Protein AF-A0A4Y2JJU9-F1 (afdb_monomer_lite)

pLDDT: mean 87.62, std 14.59, range [43.81, 98.69]

Organism: Araneus ventricosus (NCBI:txid182803)

Structure (mmCIF, N/CA/C/O backbone):
data_AF-A0A4Y2JJU9-F1
#
_entry.id   AF-A0A4Y2JJU9-F1
#
loop_
_atom_site.group_PDB
_atom_site.id
_atom_site.type_symbol
_atom_site.label_atom_id
_atom_site.label_alt_id
_atom_site.label_comp_id
_atom_site.label_asym_id
_atom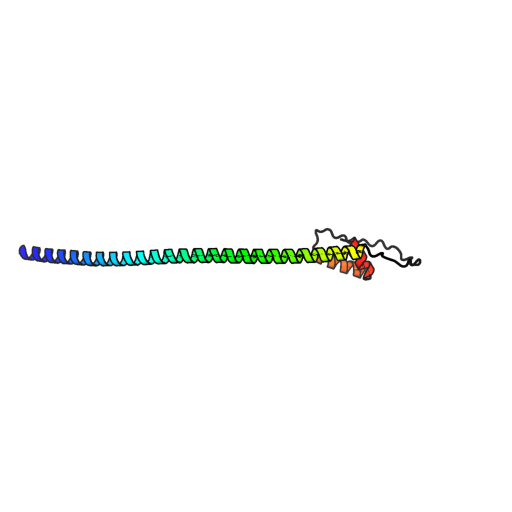_site.label_entity_id
_atom_site.label_seq_id
_atom_site.pdbx_PDB_ins_code
_atom_site.Cartn_x
_atom_site.Cartn_y
_atom_site.Cartn_z
_atom_site.occupancy
_atom_site.B_iso_or_equiv
_atom_site.auth_seq_id
_atom_site.auth_comp_id
_atom_site.auth_asym_id
_atom_site.auth_atom_id
_atom_site.pdbx_PDB_model_num
ATOM 1 N N . MET A 1 1 ? -52.462 2.819 62.671 1.00 72.00 1 MET A N 1
ATOM 2 C CA . MET A 1 1 ? -51.955 3.561 61.492 1.00 72.00 1 MET A CA 1
ATOM 3 C C . MET A 1 1 ? -50.456 3.392 61.241 1.00 72.00 1 MET A C 1
ATOM 5 O O . MET A 1 1 ? -50.127 3.014 60.130 1.00 72.00 1 MET A O 1
ATOM 9 N N . ARG A 1 2 ? -49.549 3.593 62.214 1.00 84.44 2 ARG A N 1
ATOM 10 C CA . ARG A 1 2 ? -48.083 3.554 61.966 1.00 84.44 2 ARG A CA 1
ATOM 11 C C . ARG A 1 2 ? -47.549 2.269 61.301 1.00 84.44 2 ARG A C 1
ATOM 13 O O . ARG A 1 2 ? -46.706 2.364 60.424 1.00 84.44 2 ARG A O 1
ATOM 20 N N . LYS A 1 3 ? -48.063 1.087 61.668 1.00 85.88 3 LYS A N 1
ATOM 21 C CA . LYS A 1 3 ? -47.572 -0.207 61.149 1.00 85.88 3 LYS A CA 1
ATOM 22 C C . LYS A 1 3 ? -47.712 -0.357 59.622 1.00 85.88 3 LYS A C 1
ATOM 24 O O . LYS A 1 3 ? -46.770 -0.789 58.975 1.00 85.88 3 LYS A O 1
ATOM 29 N N . GLY A 1 4 ? -48.840 0.072 59.046 1.00 91.00 4 GLY A N 1
ATOM 30 C CA . GLY A 1 4 ? -49.067 -0.016 57.595 1.00 91.00 4 GLY A CA 1
ATOM 31 C C . GLY A 1 4 ? -48.212 0.959 56.775 1.00 91.00 4 GLY A C 1
ATOM 32 O O . GLY A 1 4 ? -47.855 0.657 55.642 1.00 91.00 4 GLY A O 1
ATOM 33 N N . GLN A 1 5 ? -47.833 2.108 57.350 1.00 90.38 5 GLN A N 1
ATOM 34 C CA . GLN A 1 5 ? -46.896 3.032 56.698 1.00 90.38 5 GLN A CA 1
ATOM 35 C C . GLN A 1 5 ? -45.473 2.460 56.656 1.00 90.38 5 GLN A C 1
ATOM 37 O O . GLN A 1 5 ? -44.797 2.604 55.641 1.00 90.38 5 GLN A O 1
ATOM 42 N N . GLU A 1 6 ? -45.041 1.786 57.726 1.00 92.56 6 GLU A N 1
ATOM 43 C CA . GLU A 1 6 ? -43.721 1.145 57.783 1.00 92.56 6 GLU A CA 1
ATOM 44 C C . GLU A 1 6 ? -43.616 -0.025 56.793 1.00 92.56 6 GLU A C 1
ATOM 46 O O . GLU A 1 6 ? -42.633 -0.142 56.067 1.00 92.56 6 GLU A O 1
ATOM 51 N N . GLU A 1 7 ? -44.659 -0.856 56.694 1.00 93.19 7 GLU A N 1
ATOM 52 C CA . GLU A 1 7 ? -44.719 -1.959 55.723 1.00 93.19 7 GLU A CA 1
ATOM 53 C C . GLU A 1 7 ? -44.647 -1.454 54.273 1.00 93.19 7 GLU A C 1
ATOM 55 O O . GLU A 1 7 ? -43.868 -1.977 53.476 1.00 93.19 7 GLU A O 1
ATOM 60 N N . MET A 1 8 ? -45.390 -0.393 53.940 1.00 93.94 8 MET A N 1
ATOM 61 C CA . MET A 1 8 ? -45.357 0.211 52.604 1.00 93.94 8 MET A CA 1
ATOM 62 C C . MET A 1 8 ? -43.985 0.818 52.278 1.00 93.94 8 MET A C 1
ATOM 64 O O . MET A 1 8 ? -43.482 0.651 51.168 1.00 93.94 8 MET A O 1
ATOM 68 N N . LYS A 1 9 ? -43.345 1.482 53.247 1.00 94.75 9 LYS A N 1
ATOM 69 C CA . LYS A 1 9 ? -41.990 2.024 53.086 1.00 94.75 9 LYS A CA 1
ATOM 70 C C . LYS A 1 9 ? -40.970 0.914 52.810 1.00 94.75 9 LYS A C 1
ATOM 72 O O . LYS A 1 9 ? -40.180 1.053 51.881 1.00 94.75 9 LYS A O 1
ATOM 77 N N . ASN A 1 10 ? -41.019 -0.189 53.556 1.00 95.44 10 ASN A N 1
ATOM 78 C CA . ASN A 1 10 ? -40.109 -1.324 53.366 1.00 95.44 10 ASN A CA 1
ATOM 79 C C . ASN A 1 10 ? -40.315 -2.014 52.005 1.00 95.44 10 ASN A C 1
ATOM 81 O O . ASN A 1 10 ? -39.345 -2.412 51.358 1.00 95.44 10 ASN A O 1
ATOM 85 N N . GLN A 1 11 ? -41.560 -2.117 51.526 1.00 96.31 11 GLN A N 1
ATOM 86 C CA . GLN A 1 11 ? -41.839 -2.617 50.173 1.00 96.31 11 GLN A CA 1
ATOM 87 C C . GLN A 1 11 ? -41.273 -1.698 49.085 1.00 96.31 11 GLN A C 1
ATOM 89 O O . GLN A 1 11 ? -40.636 -2.177 48.152 1.00 96.31 11 GLN A O 1
ATOM 94 N N . ILE A 1 12 ? -41.457 -0.379 49.210 1.00 96.31 12 ILE A N 1
ATOM 95 C CA . ILE A 1 12 ? -40.894 0.586 48.254 1.00 96.31 12 ILE A CA 1
ATOM 96 C C . ILE A 1 12 ? -39.366 0.515 48.269 1.00 96.31 12 ILE A C 1
ATOM 98 O O . ILE A 1 12 ? -38.747 0.453 47.210 1.00 96.31 12 ILE A O 1
ATOM 102 N N . GLN A 1 13 ? -38.761 0.485 49.457 1.00 96.62 13 GLN A N 1
ATOM 103 C CA . GLN A 1 13 ? -37.313 0.410 49.606 1.00 96.62 13 GLN A CA 1
ATOM 104 C C . GLN A 1 13 ? -36.748 -0.866 48.966 1.00 96.62 13 GLN A C 1
ATOM 106 O O . GLN A 1 13 ? -35.858 -0.767 48.127 1.00 96.62 13 GLN A O 1
ATOM 111 N N . SER A 1 14 ? -37.311 -2.037 49.275 1.00 96.75 14 SER A N 1
ATOM 112 C CA . SER A 1 14 ? -36.866 -3.309 48.681 1.00 96.75 14 SER A CA 1
ATOM 113 C C . SER A 1 14 ? -37.066 -3.364 47.163 1.00 96.75 14 SER A C 1
ATOM 115 O O . SER A 1 14 ? -36.207 -3.878 46.449 1.00 96.75 14 SER A O 1
ATOM 117 N N . HIS A 1 15 ? -38.154 -2.790 46.637 1.00 97.88 15 HIS A N 1
ATOM 118 C CA . HIS A 1 15 ? -38.372 -2.707 45.192 1.00 97.88 15 HIS A CA 1
ATOM 119 C C . HIS A 1 15 ? -37.327 -1.822 44.501 1.00 97.88 15 HIS A C 1
ATOM 121 O O . HIS A 1 15 ? -36.781 -2.205 43.466 1.00 97.88 15 HIS A O 1
ATOM 127 N N . VAL A 1 16 ? -37.024 -0.655 45.080 1.00 97.56 16 VAL A N 1
ATOM 128 C CA . VAL A 1 16 ? -35.989 0.251 44.565 1.00 97.56 16 VAL A CA 1
ATOM 129 C C . VAL A 1 16 ? -34.615 -0.412 44.630 1.00 97.56 16 VAL A C 1
ATOM 131 O O . VAL A 1 16 ? -33.902 -0.399 43.633 1.00 97.56 16 VAL A O 1
ATOM 134 N N . GLU A 1 17 ? -34.260 -1.040 45.753 1.00 97.69 17 GLU A N 1
ATOM 135 C CA . GLU A 1 17 ? -32.997 -1.771 45.910 1.00 97.69 17 GLU A CA 1
ATOM 136 C C . GLU A 1 17 ? -32.858 -2.894 44.868 1.00 97.69 17 GLU A C 1
ATOM 138 O O . GLU A 1 17 ? -31.821 -2.990 44.211 1.00 97.69 17 GLU A O 1
ATOM 143 N N . SER A 1 18 ? -33.920 -3.676 44.634 1.00 97.75 18 SER A N 1
ATOM 144 C CA . SER A 1 18 ? -33.947 -4.716 43.594 1.00 97.75 18 SER A CA 1
ATOM 145 C C . SER A 1 18 ? -33.733 -4.134 42.198 1.00 97.75 18 SER A C 1
ATOM 147 O O . SER A 1 18 ? -32.921 -4.649 41.433 1.00 97.75 18 SER A O 1
ATOM 149 N N . LYS A 1 19 ? -34.428 -3.042 41.853 1.00 98.00 19 LYS A N 1
ATOM 150 C CA . LYS A 1 19 ? -34.310 -2.415 40.528 1.00 98.00 19 LYS A CA 1
ATOM 151 C C . LYS A 1 19 ? -32.946 -1.776 40.304 1.00 98.00 19 LYS A C 1
ATOM 153 O O . LYS A 1 19 ? -32.401 -1.877 39.210 1.00 98.00 19 LYS A O 1
ATOM 158 N N . VAL A 1 20 ? -32.370 -1.161 41.333 1.00 98.00 20 VAL A N 1
ATOM 159 C CA . VAL A 1 20 ? -30.995 -0.646 41.287 1.00 98.00 20 VAL A CA 1
ATOM 160 C C . VAL A 1 20 ? -29.996 -1.790 41.097 1.00 98.00 20 VAL A C 1
ATOM 162 O O . VAL A 1 20 ? -29.059 -1.636 40.316 1.00 98.00 20 VAL A O 1
ATOM 165 N N . GLY A 1 21 ? -30.215 -2.937 41.749 1.00 98.06 21 GLY A N 1
ATOM 166 C CA . GLY A 1 21 ? -29.431 -4.157 41.535 1.00 98.06 21 GLY A CA 1
ATOM 167 C C . GLY A 1 21 ? -29.476 -4.635 40.082 1.00 98.06 21 GLY A C 1
ATOM 168 O O . GLY A 1 21 ? -28.433 -4.740 39.444 1.00 98.06 21 GLY A O 1
ATOM 169 N N . GLU A 1 22 ? -30.677 -4.811 39.522 1.00 98.06 22 GLU A N 1
ATOM 170 C CA . GLU A 1 22 ? -30.866 -5.210 38.116 1.00 98.06 22 GLU A CA 1
ATOM 171 C C . GLU A 1 22 ? -30.175 -4.245 37.133 1.00 98.06 22 GLU A C 1
ATOM 173 O O . GLU A 1 22 ? -29.511 -4.677 36.189 1.00 98.06 22 GLU A O 1
ATOM 178 N N . ILE A 1 23 ? -30.302 -2.929 37.355 1.00 97.94 23 ILE A N 1
ATOM 179 C CA . ILE A 1 23 ? -29.651 -1.909 36.517 1.00 97.94 23 ILE A CA 1
ATOM 180 C C . ILE A 1 23 ? -28.130 -2.031 36.607 1.00 97.94 23 ILE A C 1
ATOM 182 O O . ILE A 1 23 ? -27.448 -1.949 35.586 1.00 97.94 23 ILE A O 1
ATOM 186 N N . LYS A 1 24 ? -27.590 -2.234 37.812 1.00 98.19 24 LYS A N 1
ATOM 187 C CA . LYS A 1 24 ? -26.151 -2.395 38.028 1.00 98.19 24 LYS A CA 1
ATOM 188 C C . LYS A 1 24 ? -25.612 -3.611 37.277 1.00 98.19 24 LYS A C 1
ATOM 190 O O . LYS A 1 24 ? -24.592 -3.494 36.602 1.00 98.19 24 LYS A O 1
ATOM 195 N N . ASP A 1 25 ? -26.314 -4.735 37.344 1.00 98.19 25 ASP A N 1
ATOM 196 C CA . ASP A 1 25 ? -25.920 -5.961 36.648 1.00 98.19 25 ASP A CA 1
ATOM 197 C C . ASP A 1 25 ? -25.972 -5.781 35.126 1.00 98.19 25 ASP A C 1
ATOM 199 O O . ASP A 1 25 ? -25.050 -6.186 34.416 1.00 98.19 25 ASP A O 1
ATOM 203 N N . HIS A 1 26 ? -27.003 -5.099 34.613 1.00 98.25 26 HIS A N 1
ATOM 204 C CA . HIS A 1 26 ? -27.100 -4.793 33.188 1.00 98.25 26 HIS A CA 1
ATOM 205 C C . HIS A 1 26 ? -25.964 -3.877 32.711 1.00 98.25 26 HIS A C 1
ATOM 207 O O . HIS A 1 26 ? -25.366 -4.131 31.666 1.00 98.25 26 HIS A O 1
ATOM 213 N N . VAL A 1 27 ? -25.631 -2.839 33.486 1.00 98.50 27 VAL A N 1
ATOM 214 C CA . VAL A 1 27 ? -24.516 -1.930 33.181 1.00 98.50 27 VAL A CA 1
ATOM 215 C C . VAL A 1 27 ? -23.182 -2.673 33.182 1.00 98.50 27 VAL A C 1
ATOM 217 O O . VAL A 1 27 ? -22.399 -2.480 32.255 1.00 98.50 27 VAL A O 1
ATOM 220 N N . ASN A 1 28 ? -22.937 -3.548 34.160 1.00 98.50 28 ASN A N 1
ATOM 221 C CA . ASN A 1 28 ? -21.714 -4.352 34.213 1.00 98.50 28 ASN A CA 1
ATOM 222 C C . ASN A 1 28 ? -21.605 -5.288 33.002 1.00 98.50 28 ASN A C 1
ATOM 224 O O . ASN A 1 28 ? -20.574 -5.309 32.340 1.00 98.50 28 ASN A O 1
ATOM 228 N N . CYS A 1 29 ? -22.691 -5.979 32.640 1.00 98.50 29 CYS A N 1
ATOM 229 C CA . CYS A 1 29 ? -22.722 -6.833 31.451 1.00 98.50 29 CYS A CA 1
ATOM 230 C C . CYS A 1 29 ? -22.442 -6.044 30.159 1.00 98.50 29 CYS A C 1
ATOM 232 O O . CYS A 1 29 ? -21.707 -6.503 29.284 1.00 98.50 29 CYS A O 1
ATOM 234 N N . CYS A 1 30 ? -23.014 -4.844 30.020 1.00 98.25 30 CYS A N 1
ATOM 235 C CA . CYS A 1 30 ? -22.727 -3.969 28.883 1.00 98.25 30 CYS A CA 1
ATOM 236 C C . CYS A 1 30 ? -21.267 -3.497 28.876 1.00 98.25 30 CYS A C 1
ATOM 238 O O . CYS A 1 30 ? -20.663 -3.419 27.809 1.00 98.25 30 CYS A O 1
ATOM 240 N N . MET A 1 31 ? -20.695 -3.204 30.046 1.00 98.31 31 MET A N 1
ATOM 241 C CA . MET A 1 31 ? -19.298 -2.796 30.181 1.00 98.31 31 MET A CA 1
ATOM 242 C C . MET A 1 31 ? -18.338 -3.906 29.741 1.00 98.31 31 MET A C 1
ATOM 244 O O . MET A 1 31 ? -17.435 -3.629 28.959 1.00 98.31 31 MET A O 1
ATOM 248 N N . GLU A 1 32 ? -18.581 -5.151 30.159 1.00 98.38 32 GLU A N 1
ATOM 249 C CA . GLU A 1 32 ? -17.784 -6.320 29.756 1.00 98.38 32 GLU A CA 1
ATOM 250 C C . GLU A 1 32 ? -17.794 -6.515 28.233 1.00 98.38 32 GLU A C 1
ATOM 252 O O . GLU A 1 32 ? -16.739 -6.645 27.618 1.00 98.38 32 GLU A O 1
ATOM 257 N N . LYS A 1 33 ? -18.969 -6.434 27.592 1.00 98.44 33 LYS A N 1
ATOM 258 C CA . LYS A 1 33 ? -19.082 -6.542 26.124 1.00 98.44 33 LYS A CA 1
ATOM 259 C C . LYS A 1 33 ? -18.322 -5.440 25.390 1.00 98.44 33 LYS A C 1
ATOM 261 O O . LYS A 1 33 ? -17.647 -5.708 24.403 1.00 98.44 33 LYS A O 1
ATOM 266 N N . ILE A 1 34 ? -18.421 -4.199 25.872 1.00 98.38 34 ILE A N 1
ATOM 267 C CA . ILE A 1 34 ? -17.681 -3.074 25.287 1.00 98.38 34 ILE A CA 1
ATOM 268 C C . ILE A 1 34 ? -16.172 -3.297 25.435 1.00 98.38 34 ILE A C 1
ATOM 270 O O . ILE A 1 34 ? -15.415 -3.007 24.510 1.00 98.38 34 ILE A O 1
ATOM 274 N N . GLU A 1 35 ? -15.719 -3.814 26.577 1.00 98.50 35 GLU A N 1
ATOM 275 C CA . GLU A 1 35 ? -14.308 -4.127 26.792 1.00 98.50 35 GLU A CA 1
ATOM 276 C C . GLU A 1 35 ? -13.817 -5.229 25.840 1.00 98.50 35 GLU A C 1
ATOM 278 O O . GLU A 1 35 ? -12.762 -5.072 25.220 1.00 98.50 35 GLU A O 1
ATOM 283 N N . GLU A 1 36 ? -14.600 -6.292 25.647 1.00 98.38 36 GLU A N 1
ATOM 284 C CA . GLU A 1 36 ? -14.318 -7.346 24.665 1.00 98.38 36 GLU A CA 1
ATOM 285 C C . GLU A 1 36 ? -14.205 -6.788 23.237 1.00 98.38 36 GLU A C 1
ATOM 287 O O . GLU A 1 36 ? -13.217 -7.058 22.541 1.00 98.38 36 GLU A O 1
ATOM 292 N N . ASP A 1 37 ? -15.163 -5.957 22.818 1.00 98.50 37 ASP A N 1
ATOM 293 C CA . ASP A 1 37 ? -15.167 -5.317 21.499 1.00 98.50 37 ASP A CA 1
ATOM 294 C C . ASP A 1 37 ? -13.933 -4.425 21.302 1.00 98.50 37 ASP A C 1
ATOM 296 O O . ASP A 1 37 ? -13.272 -4.486 20.260 1.00 98.50 37 ASP A O 1
ATOM 300 N N . ILE A 1 38 ? -13.556 -3.638 22.315 1.00 98.56 38 ILE A N 1
ATOM 301 C CA . ILE A 1 38 ? -12.356 -2.790 22.277 1.00 98.56 38 ILE A CA 1
ATOM 302 C C . ILE A 1 38 ? -11.091 -3.638 22.101 1.00 98.56 38 ILE A C 1
ATOM 304 O O . ILE A 1 38 ? -10.221 -3.285 21.297 1.00 98.56 38 ILE A O 1
ATOM 308 N N . GLN A 1 39 ? -10.967 -4.759 22.817 1.00 98.50 39 GLN A N 1
ATOM 309 C CA . GLN A 1 39 ? -9.808 -5.647 22.680 1.00 98.50 39 GLN A CA 1
ATOM 310 C C . GLN A 1 39 ? -9.768 -6.330 21.308 1.00 98.50 39 GLN A C 1
ATOM 312 O O . GLN A 1 39 ? -8.692 -6.472 20.719 1.00 98.50 39 GLN A O 1
ATOM 317 N N . SER A 1 40 ? -10.930 -6.710 20.773 1.00 98.38 40 SER A N 1
ATOM 318 C CA . SER A 1 40 ? -11.061 -7.261 19.422 1.00 98.38 40 SER A CA 1
ATOM 319 C C . SER A 1 40 ? -10.608 -6.253 18.361 1.00 98.38 40 SER A C 1
ATOM 321 O O . SER A 1 40 ? -9.722 -6.547 17.556 1.00 98.38 40 SER A O 1
ATOM 323 N N . VAL A 1 41 ? -11.112 -5.016 18.421 1.00 98.69 41 VAL A N 1
ATOM 324 C CA . VAL A 1 41 ? -10.719 -3.930 17.509 1.00 98.69 41 VAL A CA 1
ATOM 325 C C . VAL A 1 41 ? -9.223 -3.638 17.610 1.00 98.69 41 VAL A C 1
ATOM 327 O O . VAL A 1 41 ? -8.548 -3.503 16.589 1.00 98.69 41 VAL A O 1
ATOM 330 N N . LYS A 1 42 ? -8.668 -3.598 18.825 1.00 98.50 42 LYS A N 1
ATOM 331 C CA . LYS A 1 42 ? -7.230 -3.391 19.039 1.00 98.50 42 LYS A CA 1
ATOM 332 C C . LYS A 1 42 ? -6.383 -4.474 18.363 1.00 98.50 42 LYS A C 1
ATOM 334 O O . LYS A 1 42 ? -5.340 -4.151 17.794 1.00 98.50 42 LYS A O 1
ATOM 339 N N . ARG A 1 43 ? -6.828 -5.736 18.391 1.00 98.31 43 ARG A N 1
ATOM 340 C CA . ARG A 1 43 ? -6.161 -6.847 17.692 1.00 98.31 43 ARG A CA 1
ATOM 341 C C . ARG A 1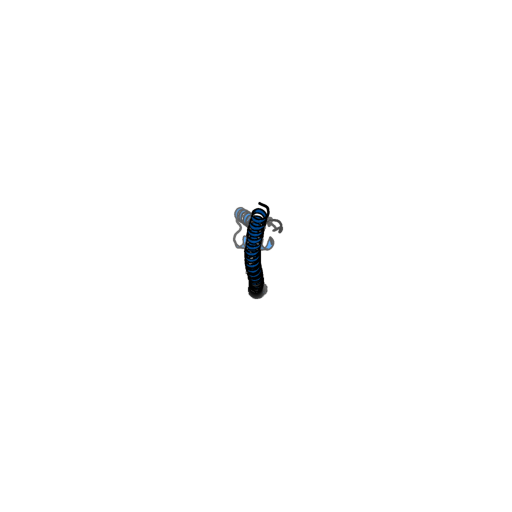 43 ? -6.191 -6.651 16.179 1.00 98.31 43 ARG A C 1
ATOM 343 O O . ARG A 1 43 ? -5.133 -6.682 15.558 1.00 98.31 43 ARG A O 1
ATOM 350 N N . VAL A 1 44 ? -7.368 -6.377 15.615 1.00 98.50 44 VAL A N 1
ATOM 351 C CA . VAL A 1 44 ? -7.542 -6.152 14.170 1.00 98.50 44 VAL A CA 1
ATOM 352 C C . VAL A 1 44 ? -6.676 -4.990 13.684 1.00 98.50 44 VAL A C 1
ATOM 354 O O . VAL A 1 44 ? -6.017 -5.103 12.656 1.00 98.50 44 VAL A O 1
ATOM 357 N N . ILE A 1 45 ? -6.605 -3.891 14.441 1.00 98.50 45 ILE A N 1
ATOM 358 C CA . ILE A 1 45 ? -5.724 -2.760 14.110 1.00 98.50 45 ILE A CA 1
ATOM 359 C C . ILE A 1 45 ? -4.255 -3.205 14.042 1.00 98.50 45 ILE A C 1
ATOM 361 O O . ILE A 1 45 ? -3.536 -2.790 13.134 1.00 98.50 45 ILE A O 1
ATOM 365 N N . GLY A 1 46 ? -3.806 -4.054 14.971 1.00 98.50 46 GLY A N 1
ATOM 366 C CA . GLY A 1 46 ? -2.453 -4.612 14.958 1.00 98.50 46 GLY A CA 1
ATOM 367 C C . GLY A 1 46 ? -2.176 -5.485 13.730 1.00 98.50 46 GLY A C 1
ATOM 368 O O . GLY A 1 46 ? -1.137 -5.327 13.090 1.00 98.50 46 GLY A O 1
ATOM 369 N N . GLU A 1 47 ? -3.117 -6.356 13.366 1.00 98.38 47 GLU A N 1
ATOM 370 C CA . GLU A 1 47 ? -3.019 -7.218 12.180 1.00 98.38 47 GLU A CA 1
ATOM 371 C C . GLU A 1 47 ? -2.976 -6.400 10.884 1.00 98.38 47 GLU A C 1
ATOM 373 O O . GLU A 1 47 ? -2.081 -6.594 10.059 1.00 98.38 47 GLU A O 1
ATOM 378 N N . VAL A 1 48 ? -3.886 -5.431 10.737 1.00 98.50 48 VAL A N 1
ATOM 379 C CA . VAL A 1 48 ? -3.932 -4.523 9.582 1.00 98.50 48 VAL A CA 1
ATOM 380 C C . VAL A 1 48 ? -2.639 -3.724 9.474 1.00 98.50 48 VAL A C 1
ATOM 382 O O . VAL A 1 48 ? -2.083 -3.613 8.382 1.00 98.50 48 VAL A O 1
ATOM 385 N N . LYS A 1 49 ? -2.122 -3.202 10.593 1.00 98.31 49 LYS A N 1
ATOM 386 C CA . LYS A 1 49 ? -0.846 -2.481 10.609 1.00 98.31 49 LYS A CA 1
ATOM 387 C C . LYS A 1 49 ? 0.292 -3.360 10.078 1.00 98.31 49 LYS A C 1
ATOM 389 O O . LYS A 1 49 ? 1.014 -2.928 9.185 1.00 98.31 49 LYS A O 1
ATOM 394 N N . GLY A 1 50 ? 0.406 -4.597 10.563 1.00 98.25 50 GLY A N 1
ATOM 395 C CA . GLY A 1 50 ? 1.439 -5.530 10.104 1.00 98.25 50 GLY A CA 1
ATOM 396 C C . GLY A 1 50 ? 1.263 -5.987 8.649 1.00 98.25 50 GLY A C 1
ATOM 397 O O . GLY A 1 50 ? 2.241 -6.257 7.957 1.00 98.25 50 GLY A O 1
ATOM 398 N N . GLU A 1 51 ? 0.032 -6.084 8.140 1.00 98.31 51 GLU A N 1
ATOM 399 C CA . GLU A 1 51 ? -0.208 -6.355 6.716 1.00 98.31 51 GLU A CA 1
ATOM 400 C C . GLU A 1 51 ? 0.193 -5.176 5.826 1.00 98.31 51 GLU A C 1
ATOM 402 O O . GLU A 1 51 ? 0.789 -5.383 4.769 1.00 98.31 51 GLU A O 1
ATOM 407 N N . VAL A 1 52 ? -0.103 -3.947 6.252 1.00 98.44 52 VAL A N 1
ATOM 408 C CA . VAL A 1 52 ? 0.302 -2.735 5.533 1.00 98.44 52 VAL A CA 1
ATOM 409 C C . VAL A 1 52 ? 1.824 -2.619 5.481 1.00 98.44 52 VAL A C 1
ATOM 411 O O . VAL A 1 52 ? 2.358 -2.387 4.400 1.00 98.44 52 VAL A O 1
ATOM 414 N N . GLU A 1 53 ? 2.523 -2.844 6.597 1.00 98.38 53 GLU A N 1
ATOM 415 C CA . GLU A 1 53 ? 3.994 -2.829 6.645 1.00 98.38 53 GLU A CA 1
ATOM 416 C C . GLU A 1 53 ? 4.605 -3.849 5.667 1.00 98.38 53 GLU A C 1
ATOM 418 O O . GLU A 1 53 ? 5.435 -3.478 4.840 1.00 98.38 53 GLU A O 1
ATOM 423 N N . ARG A 1 54 ? 4.115 -5.098 5.655 1.00 98.31 54 ARG A N 1
ATOM 424 C CA . ARG A 1 54 ? 4.582 -6.131 4.706 1.00 98.31 54 ARG A CA 1
ATOM 425 C C . ARG A 1 54 ? 4.328 -5.768 3.242 1.00 98.31 54 ARG A C 1
ATOM 427 O O . ARG A 1 54 ? 5.171 -6.023 2.388 1.00 98.31 54 ARG A O 1
ATOM 434 N N . LYS A 1 55 ? 3.165 -5.183 2.928 1.00 98.00 55 LYS A N 1
ATOM 435 C CA . LYS A 1 55 ? 2.846 -4.744 1.557 1.00 98.00 55 LYS A CA 1
ATOM 436 C C . LYS A 1 55 ? 3.757 -3.612 1.092 1.00 98.00 55 LYS A C 1
ATOM 438 O O . LYS A 1 55 ? 4.060 -3.546 -0.095 1.00 98.00 55 LYS A O 1
ATOM 443 N N . ILE A 1 56 ? 4.158 -2.721 1.998 1.00 98.25 56 ILE A N 1
ATOM 444 C CA . ILE A 1 56 ? 5.107 -1.649 1.687 1.00 98.25 56 ILE A CA 1
ATOM 445 C C . ILE A 1 56 ? 6.470 -2.254 1.345 1.00 98.25 56 ILE A C 1
ATOM 447 O O . ILE A 1 56 ? 6.986 -1.960 0.271 1.00 98.25 56 ILE A O 1
ATOM 451 N N . GLU A 1 57 ? 6.987 -3.157 2.181 1.00 98.31 57 GLU A N 1
ATOM 452 C CA . GLU A 1 57 ? 8.268 -3.843 1.949 1.00 98.31 57 GLU A CA 1
ATOM 453 C C . GLU A 1 57 ? 8.286 -4.593 0.602 1.00 98.31 57 GLU A C 1
ATOM 455 O O . GLU A 1 57 ? 9.183 -4.396 -0.214 1.00 98.31 57 GLU A O 1
ATOM 460 N N . GLU A 1 58 ? 7.234 -5.359 0.290 1.00 98.25 58 GLU A N 1
ATOM 461 C CA . GLU A 1 58 ? 7.119 -6.068 -0.995 1.00 98.25 58 GLU A CA 1
ATOM 462 C C . GLU A 1 58 ? 7.123 -5.108 -2.202 1.00 98.25 58 GLU A C 1
ATOM 464 O O . GLU A 1 58 ? 7.683 -5.405 -3.264 1.00 98.25 58 GLU A O 1
ATOM 469 N N . VAL A 1 59 ? 6.466 -3.952 -2.074 1.00 98.38 59 VAL A N 1
ATOM 470 C CA . VAL A 1 59 ? 6.445 -2.935 -3.133 1.00 98.38 59 VAL A CA 1
ATOM 471 C C . VAL A 1 59 ? 7.819 -2.286 -3.289 1.00 98.38 59 VAL A C 1
ATOM 473 O O . VAL A 1 59 ? 8.254 -2.095 -4.427 1.00 98.38 59 VAL A O 1
ATOM 476 N N . GLU A 1 60 ? 8.506 -1.978 -2.190 1.00 98.12 60 GLU A N 1
ATOM 477 C CA . GLU A 1 60 ? 9.860 -1.417 -2.206 1.00 98.12 60 GLU A CA 1
ATOM 478 C C . GLU A 1 60 ? 10.843 -2.358 -2.910 1.00 98.12 60 GLU A C 1
ATOM 480 O O . GLU A 1 60 ? 11.520 -1.931 -3.850 1.00 98.12 60 GLU A O 1
ATOM 485 N N . GLU A 1 61 ? 10.839 -3.650 -2.568 1.00 98.12 61 GLU A N 1
ATOM 486 C CA . GLU A 1 61 ? 11.680 -4.656 -3.228 1.00 98.12 61 GLU A CA 1
ATOM 487 C C . GLU A 1 61 ? 11.395 -4.752 -4.734 1.00 98.12 61 GLU A C 1
ATOM 489 O O . GLU A 1 61 ? 12.314 -4.749 -5.559 1.00 98.12 61 GLU A O 1
ATOM 494 N N . LYS A 1 62 ? 10.114 -4.782 -5.134 1.00 98.25 62 LYS A N 1
ATOM 495 C CA . LYS A 1 62 ? 9.729 -4.826 -6.557 1.00 98.25 62 LYS A CA 1
ATOM 496 C C . LYS A 1 62 ? 10.184 -3.590 -7.322 1.00 98.25 62 LYS A C 1
ATOM 498 O O . LYS A 1 62 ? 10.575 -3.700 -8.487 1.00 98.25 62 LYS A O 1
ATOM 503 N N . VAL A 1 63 ? 10.080 -2.412 -6.713 1.00 98.25 63 VAL A N 1
ATOM 504 C CA . VAL A 1 63 ? 10.525 -1.158 -7.327 1.00 98.25 63 VAL A CA 1
ATOM 505 C C . VAL A 1 63 ? 12.043 -1.158 -7.467 1.00 98.25 63 VAL A C 1
ATOM 507 O O . VAL A 1 63 ? 12.541 -0.869 -8.556 1.00 98.25 63 VAL A O 1
ATOM 510 N N . GLN A 1 64 ? 12.772 -1.549 -6.422 1.00 97.62 64 GLN A N 1
ATOM 511 C CA . GLN A 1 64 ? 14.228 -1.640 -6.455 1.00 97.62 64 GLN A CA 1
ATOM 512 C C . GLN A 1 64 ? 14.714 -2.630 -7.525 1.00 97.62 64 GLN A C 1
ATOM 514 O O . GLN A 1 64 ? 15.586 -2.284 -8.322 1.00 97.62 64 GLN A O 1
ATOM 519 N N . GLY A 1 65 ? 14.099 -3.814 -7.619 1.00 98.19 65 GLY A N 1
ATOM 520 C CA . GLY A 1 65 ? 14.428 -4.805 -8.648 1.00 98.19 65 GLY A CA 1
ATOM 521 C C . GLY A 1 65 ? 14.221 -4.280 -10.073 1.00 98.19 65 GLY A C 1
ATOM 522 O O . GLY A 1 65 ? 15.092 -4.437 -10.927 1.00 98.19 65 GLY A O 1
ATOM 523 N N . LYS A 1 66 ? 13.108 -3.576 -10.330 1.00 97.75 66 LYS A N 1
ATOM 524 C CA . LYS A 1 66 ? 12.850 -2.945 -11.638 1.00 97.75 66 LYS A CA 1
ATOM 525 C C . LYS A 1 66 ? 13.853 -1.844 -11.974 1.00 97.75 66 LYS A C 1
ATOM 527 O O . LYS A 1 66 ? 14.206 -1.686 -13.140 1.00 97.75 66 LYS A O 1
ATOM 532 N N . ILE A 1 67 ? 14.285 -1.065 -10.982 1.00 98.12 67 ILE A N 1
ATOM 533 C CA . ILE A 1 67 ? 15.293 -0.016 -11.179 1.00 98.12 67 ILE A CA 1
ATOM 534 C C . ILE A 1 67 ? 16.628 -0.638 -11.589 1.00 98.12 67 ILE A C 1
ATOM 536 O O . ILE A 1 67 ? 17.233 -0.164 -12.551 1.00 98.12 67 ILE A O 1
ATOM 540 N N . GLU A 1 68 ? 17.060 -1.707 -10.918 1.00 98.12 68 GLU A N 1
ATOM 541 C CA . GLU A 1 68 ? 18.324 -2.368 -11.256 1.00 98.12 68 GLU A CA 1
ATOM 542 C C . GLU A 1 68 ? 18.267 -3.016 -12.649 1.00 98.12 68 GLU A C 1
ATOM 544 O O . GLU A 1 68 ? 19.167 -2.804 -13.456 1.00 98.12 68 GLU A O 1
ATOM 549 N N . GLU A 1 69 ? 17.159 -3.677 -13.006 1.00 98.00 69 GLU A N 1
ATOM 550 C CA . GLU A 1 69 ? 16.965 -4.238 -14.353 1.00 98.00 69 GLU A CA 1
ATOM 551 C C . GLU A 1 69 ? 17.041 -3.156 -15.449 1.00 98.00 69 GLU A C 1
ATOM 553 O O . GLU A 1 69 ? 17.660 -3.338 -16.503 1.00 98.00 69 GLU A O 1
ATOM 558 N N . VAL A 1 70 ? 16.404 -2.003 -15.221 1.00 98.00 70 VAL A N 1
ATOM 559 C CA . VAL A 1 70 ? 16.463 -0.872 -16.157 1.00 98.00 70 VAL A CA 1
ATOM 560 C C . VAL A 1 70 ? 17.883 -0.324 -16.255 1.00 98.00 70 VAL A C 1
ATOM 562 O O . VAL A 1 70 ? 18.347 -0.037 -17.360 1.00 98.00 70 VAL A O 1
ATOM 565 N N . LYS A 1 71 ? 18.584 -0.197 -15.127 1.00 97.62 71 LYS A N 1
ATOM 566 C CA . LYS A 1 71 ? 19.963 0.290 -15.071 1.00 97.62 71 LYS A CA 1
ATOM 567 C C . LYS A 1 71 ? 20.911 -0.621 -15.850 1.00 97.62 71 LYS A C 1
ATOM 569 O O . LYS A 1 71 ? 21.671 -0.111 -16.671 1.00 97.62 71 LYS A O 1
ATOM 574 N N . GLU A 1 72 ? 20.814 -1.938 -15.682 1.00 97.88 72 GLU A N 1
ATOM 575 C CA . GLU A 1 72 ? 21.592 -2.908 -16.464 1.00 97.88 72 GLU A CA 1
ATOM 576 C C . GLU A 1 72 ? 21.305 -2.782 -17.966 1.00 97.88 72 GLU A C 1
ATOM 578 O O . GLU A 1 72 ? 22.226 -2.657 -18.775 1.00 97.88 72 GLU A O 1
ATOM 583 N N . LYS A 1 73 ? 20.025 -2.723 -18.362 1.00 97.88 73 LYS A N 1
ATOM 584 C CA . LYS A 1 73 ? 19.634 -2.548 -19.773 1.00 97.88 73 LYS A CA 1
ATOM 585 C C . LYS A 1 73 ? 20.191 -1.264 -20.384 1.00 97.88 73 LYS A C 1
ATOM 587 O O . LYS A 1 73 ? 20.566 -1.256 -21.557 1.00 97.88 73 LYS A O 1
ATOM 592 N N . VAL A 1 74 ? 20.209 -0.173 -19.621 1.00 97.75 74 VAL A N 1
ATOM 593 C CA . VAL A 1 74 ? 20.783 1.103 -20.065 1.00 97.75 74 VAL A CA 1
ATOM 594 C C . VAL A 1 74 ? 22.299 0.991 -20.200 1.00 97.75 74 VAL A C 1
ATOM 596 O O . VAL A 1 74 ? 22.824 1.399 -21.233 1.00 97.75 74 VAL A O 1
ATOM 599 N N . GLN A 1 75 ? 22.992 0.393 -19.228 1.00 97.31 75 GLN A N 1
ATOM 600 C CA . GLN A 1 75 ? 24.444 0.192 -19.294 1.00 97.31 75 GLN A CA 1
ATOM 601 C C . GLN A 1 75 ? 24.858 -0.645 -20.511 1.00 97.31 75 GLN A C 1
ATOM 603 O O . GLN A 1 75 ? 25.764 -0.245 -21.237 1.00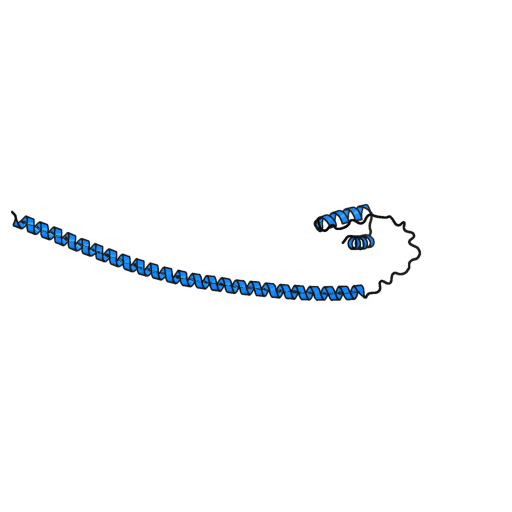 97.31 75 GLN A O 1
ATOM 608 N N . VAL A 1 76 ? 24.153 -1.745 -20.797 1.00 97.50 76 VAL A N 1
ATOM 609 C CA . V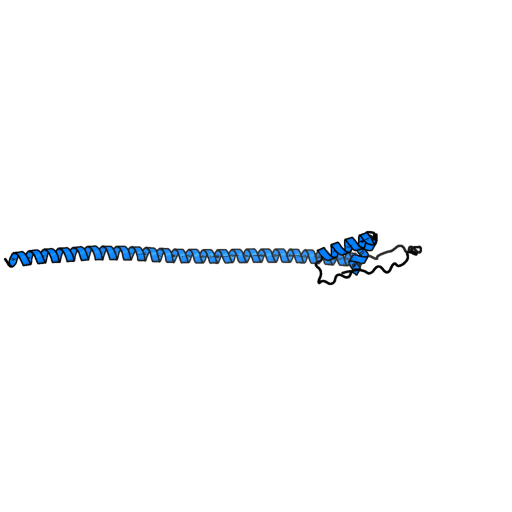AL A 1 76 ? 24.414 -2.573 -21.988 1.00 97.50 76 VAL A CA 1
ATOM 610 C C . VAL A 1 76 ? 24.241 -1.762 -23.274 1.00 97.50 76 VAL A C 1
ATOM 612 O O . VAL A 1 76 ? 25.116 -1.773 -24.136 1.00 97.50 76 VAL A O 1
ATOM 615 N N . LYS A 1 77 ? 23.145 -1.000 -23.397 1.00 97.06 77 LYS A N 1
ATOM 616 C CA . LYS A 1 77 ? 22.903 -0.159 -24.581 1.00 97.06 77 LYS A CA 1
ATOM 617 C C . LYS A 1 77 ? 23.952 0.935 -24.761 1.00 97.06 77 LYS A C 1
ATOM 619 O O . LYS A 1 77 ? 24.272 1.263 -25.899 1.00 97.06 77 LYS A O 1
ATOM 624 N N . ILE A 1 78 ? 24.452 1.514 -23.669 1.00 97.19 78 ILE A N 1
ATOM 625 C CA . ILE A 1 78 ? 25.541 2.496 -23.721 1.00 97.19 78 ILE A CA 1
ATOM 626 C C . ILE A 1 78 ? 26.809 1.825 -24.254 1.00 97.19 78 ILE A C 1
ATOM 628 O O . ILE A 1 78 ? 27.365 2.326 -25.225 1.00 97.19 78 ILE A O 1
ATOM 632 N N . GLY A 1 79 ? 27.193 0.659 -23.724 1.00 96.88 79 GLY A N 1
ATOM 633 C CA . GLY A 1 79 ? 28.367 -0.076 -24.209 1.00 96.88 79 GLY A CA 1
ATOM 634 C C . GLY A 1 79 ? 28.273 -0.465 -25.692 1.00 96.88 79 GLY A C 1
ATOM 635 O O . GLY A 1 79 ? 29.236 -0.312 -26.444 1.00 96.88 79 GLY A O 1
ATOM 636 N N . ASP A 1 80 ? 27.094 -0.893 -26.154 1.00 97.38 80 ASP A N 1
ATOM 637 C CA . ASP A 1 80 ? 26.851 -1.177 -27.575 1.00 97.38 80 ASP A CA 1
ATOM 638 C C . ASP A 1 80 ? 27.006 0.076 -28.456 1.00 97.38 80 ASP A C 1
ATOM 640 O O . ASP A 1 80 ? 27.515 -0.001 -29.579 1.00 97.38 80 ASP A O 1
ATOM 644 N N . LEU A 1 81 ? 26.552 1.238 -27.974 1.00 96.25 81 LEU A N 1
ATOM 645 C CA . LEU A 1 81 ? 26.687 2.510 -28.686 1.00 96.25 81 LEU A CA 1
ATOM 646 C C . LEU A 1 81 ? 28.133 3.008 -28.706 1.00 96.25 81 LEU A C 1
ATOM 648 O O . LEU A 1 81 ? 28.582 3.450 -29.761 1.00 96.25 81 LEU A O 1
ATOM 652 N N . GLU A 1 82 ? 28.859 2.900 -27.593 1.00 94.75 82 GLU A N 1
ATOM 653 C CA . GLU A 1 82 ? 30.288 3.227 -27.508 1.00 94.75 82 GLU A CA 1
ATOM 654 C C . GLU A 1 82 ? 31.090 2.401 -28.519 1.00 94.75 82 GLU A C 1
ATOM 656 O O . GLU A 1 82 ? 31.839 2.963 -29.316 1.00 94.75 82 GLU A O 1
ATOM 661 N N . LYS A 1 83 ? 30.843 1.086 -28.593 1.00 95.44 83 LYS A N 1
ATOM 662 C CA . LYS A 1 83 ? 31.489 0.208 -29.580 1.00 95.44 83 LYS A CA 1
ATOM 663 C C . LYS A 1 83 ? 31.197 0.629 -31.024 1.00 95.44 83 LYS A C 1
ATOM 665 O O . LYS A 1 83 ? 32.111 0.717 -31.841 1.00 95.44 83 LYS A O 1
ATOM 670 N N . ARG A 1 84 ? 29.927 0.900 -31.350 1.00 94.25 84 ARG A N 1
ATOM 671 C CA . ARG A 1 84 ? 29.522 1.350 -32.696 1.00 94.25 84 ARG A CA 1
ATOM 672 C C . ARG A 1 84 ? 30.113 2.709 -33.061 1.00 94.25 84 ARG A C 1
ATOM 674 O O . ARG A 1 84 ? 30.331 2.970 -34.242 1.00 94.25 84 ARG A O 1
ATOM 681 N N . LEU A 1 85 ? 30.322 3.577 -32.073 1.00 92.00 85 LEU A N 1
ATOM 682 C CA . LEU A 1 85 ? 30.962 4.871 -32.269 1.00 92.00 85 LEU A CA 1
ATOM 683 C C . LEU A 1 85 ? 32.448 4.692 -32.601 1.00 92.00 85 LEU A C 1
ATOM 685 O O . LEU A 1 85 ? 32.897 5.265 -33.589 1.00 92.00 85 LEU A O 1
ATOM 689 N N . SER A 1 86 ? 33.169 3.836 -31.866 1.00 89.50 86 SER A N 1
ATOM 690 C CA . SER A 1 86 ? 34.575 3.514 -32.158 1.00 89.50 86 SER A CA 1
ATOM 691 C C . SER A 1 86 ? 34.758 2.911 -33.554 1.00 89.50 86 SER A C 1
ATOM 693 O O . SER A 1 86 ? 35.614 3.355 -34.312 1.00 89.50 86 SER A O 1
ATOM 695 N N . GLU A 1 87 ? 33.897 1.967 -33.954 1.00 89.69 87 GLU A N 1
ATOM 696 C CA . GLU A 1 87 ? 33.925 1.384 -35.308 1.00 89.69 87 GLU A CA 1
ATOM 697 C C . GLU A 1 87 ? 33.713 2.431 -36.419 1.00 89.69 87 GLU A C 1
ATOM 699 O O . GLU A 1 87 ? 34.218 2.278 -37.534 1.00 89.69 87 GLU A O 1
ATOM 704 N N . LEU A 1 88 ? 32.935 3.484 -36.142 1.00 84.56 88 LEU A N 1
ATOM 705 C CA . LEU A 1 88 ? 32.687 4.566 -37.090 1.00 84.56 88 LEU A CA 1
ATOM 706 C C . LEU A 1 88 ? 33.852 5.563 -37.148 1.00 84.56 88 LEU A C 1
ATOM 708 O O . LEU A 1 88 ? 34.142 6.067 -38.231 1.00 84.56 88 LEU A O 1
ATOM 712 N N . GLU A 1 89 ? 34.498 5.837 -36.013 1.00 78.56 89 GLU A N 1
ATOM 713 C CA . GLU A 1 89 ? 35.676 6.708 -35.910 1.00 78.56 89 GLU A CA 1
ATOM 714 C C . GLU A 1 89 ? 36.893 6.105 -36.629 1.00 78.56 89 GLU A C 1
ATOM 716 O O . GLU A 1 89 ? 37.566 6.802 -37.388 1.00 78.56 89 GLU A O 1
ATOM 721 N N . ASP A 1 90 ? 37.106 4.793 -36.494 1.00 76.69 90 ASP A N 1
ATOM 722 C CA . ASP A 1 90 ? 38.216 4.076 -37.134 1.00 76.69 90 ASP A CA 1
ATOM 723 C C . ASP A 1 90 ? 38.031 3.872 -38.648 1.00 76.69 90 ASP A C 1
ATOM 725 O O . ASP A 1 90 ? 38.965 3.464 -39.346 1.00 76.69 90 ASP A O 1
ATOM 729 N N . ARG A 1 91 ? 36.836 4.136 -39.198 1.00 78.06 91 ARG A N 1
ATOM 730 C CA . ARG A 1 91 ? 36.563 3.963 -40.629 1.00 78.06 91 ARG A CA 1
ATOM 731 C C . ARG A 1 91 ? 37.162 5.138 -41.417 1.00 78.06 91 ARG A C 1
ATOM 733 O O . ARG A 1 91 ? 36.604 6.236 -41.373 1.00 78.06 91 ARG A O 1
ATOM 740 N N . PRO A 1 92 ? 38.212 4.927 -42.241 1.00 67.81 92 PRO A N 1
ATOM 741 C CA . PRO A 1 92 ? 38.780 6.005 -43.035 1.00 67.81 92 PRO A CA 1
ATOM 742 C C . PRO A 1 92 ? 37.727 6.536 -44.009 1.00 67.81 92 PRO A C 1
ATOM 744 O O . PRO A 1 92 ? 37.175 5.792 -44.830 1.00 67.81 92 PRO A O 1
ATOM 747 N N . ILE A 1 93 ? 37.445 7.835 -43.929 1.00 65.56 93 ILE A N 1
ATOM 748 C CA . ILE A 1 93 ? 36.564 8.514 -44.876 1.00 65.56 93 ILE A CA 1
ATOM 749 C C . ILE A 1 93 ? 37.364 8.750 -46.162 1.00 65.56 93 ILE A C 1
ATOM 751 O O . ILE A 1 93 ? 37.916 9.825 -46.381 1.00 65.56 93 ILE A O 1
ATOM 755 N N . ASN A 1 94 ? 37.445 7.732 -47.019 1.00 59.59 94 ASN A N 1
ATOM 756 C CA . ASN A 1 94 ? 38.006 7.883 -48.360 1.00 59.59 94 ASN A CA 1
ATOM 757 C C . ASN A 1 94 ? 37.027 8.696 -49.216 1.00 59.59 94 ASN A C 1
ATOM 759 O O . ASN A 1 94 ? 36.159 8.147 -49.897 1.00 59.59 94 ASN A O 1
ATOM 763 N N . PHE A 1 95 ? 37.146 10.021 -49.156 1.00 56.09 95 PHE A N 1
ATOM 764 C CA . PHE A 1 95 ? 36.584 10.884 -50.183 1.00 56.09 95 PHE A CA 1
ATOM 765 C C . PHE A 1 95 ? 37.361 10.635 -51.481 1.00 56.09 95 PHE A C 1
ATOM 767 O O . PHE A 1 95 ? 38.583 10.778 -51.473 1.00 56.09 95 PHE A O 1
ATOM 774 N N . PRO A 1 96 ? 36.705 10.292 -52.605 1.00 56.16 96 PRO A N 1
ATOM 775 C CA . PRO A 1 96 ? 37.343 10.494 -53.892 1.00 56.16 96 PRO A CA 1
ATOM 776 C C . PRO A 1 96 ? 37.612 11.995 -54.007 1.00 56.16 96 PRO A C 1
ATOM 778 O O . PRO A 1 96 ? 36.668 12.790 -53.975 1.00 56.16 96 PRO A O 1
ATOM 781 N N . GLU A 1 97 ? 38.887 12.381 -54.071 1.00 50.62 97 GLU A N 1
ATOM 782 C CA . GLU A 1 97 ? 39.292 13.732 -54.448 1.00 50.62 97 GLU A CA 1
ATOM 783 C C . GLU A 1 97 ? 38.648 14.029 -55.800 1.00 50.62 97 GLU A C 1
ATOM 785 O O . GLU A 1 97 ? 39.047 13.495 -56.831 1.00 50.62 97 GLU A O 1
ATOM 790 N N . ASN A 1 98 ? 37.576 14.814 -55.779 1.00 54.47 98 ASN A N 1
ATOM 791 C CA . ASN A 1 98 ? 36.937 15.315 -56.979 1.00 54.47 98 ASN A CA 1
ATOM 792 C C . ASN A 1 98 ? 37.426 16.761 -57.164 1.00 54.47 98 ASN A C 1
ATOM 794 O O . ASN A 1 98 ? 36.997 17.624 -56.392 1.00 54.47 98 ASN A O 1
ATOM 798 N N . PRO A 1 99 ? 38.337 17.042 -58.119 1.00 55.06 99 PRO A N 1
ATOM 799 C CA . PRO A 1 99 ? 38.962 18.359 -58.266 1.00 55.06 99 PRO A CA 1
ATOM 800 C C . PRO A 1 99 ? 38.021 19.469 -58.766 1.00 55.06 99 PRO A C 1
ATOM 802 O O . PRO A 1 99 ? 38.447 20.616 -58.846 1.00 55.06 99 PRO A O 1
ATOM 805 N N . ASP A 1 100 ? 36.759 19.164 -59.089 1.00 49.28 100 ASP A N 1
ATOM 806 C CA . ASP A 1 100 ? 35.908 20.050 -59.902 1.00 49.28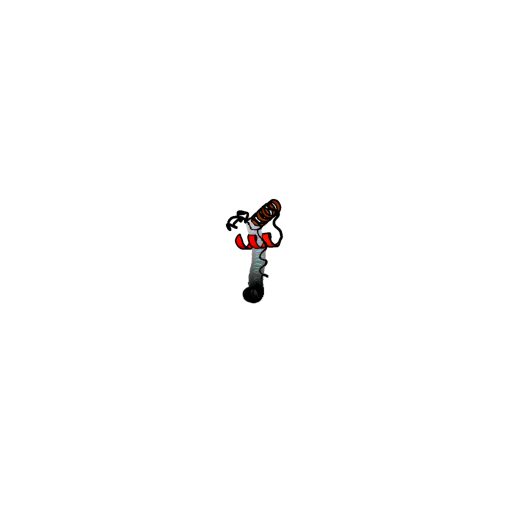 100 ASP A CA 1
ATOM 807 C C . ASP A 1 100 ? 34.785 20.794 -59.159 1.00 49.28 100 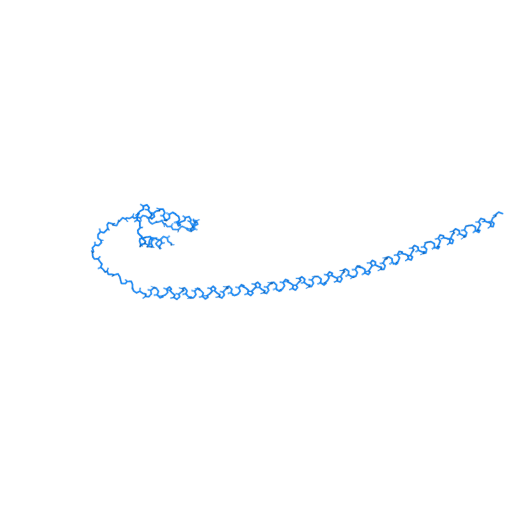ASP A C 1
ATOM 809 O O . ASP A 1 100 ? 33.964 21.478 -59.772 1.00 49.28 100 ASP A O 1
ATOM 813 N N . LEU A 1 101 ? 34.724 20.740 -57.826 1.00 49.31 101 LEU A N 1
ATOM 814 C CA . LEU A 1 101 ? 33.713 21.500 -57.080 1.00 49.31 101 LEU A CA 1
ATOM 815 C C . LEU A 1 101 ? 34.185 22.922 -56.761 1.00 49.31 101 LEU A C 1
ATOM 817 O O . LEU A 1 101 ? 34.366 23.300 -55.606 1.00 49.31 101 LEU A O 1
ATOM 821 N N . THR A 1 102 ? 34.253 23.758 -57.794 1.00 44.94 102 THR A N 1
ATOM 822 C CA . THR A 1 102 ? 34.153 25.222 -57.666 1.00 44.94 102 THR A CA 1
ATOM 823 C C . THR A 1 102 ? 32.711 25.644 -57.341 1.00 44.94 102 THR A C 1
ATOM 825 O O . THR A 1 102 ? 32.145 26.542 -57.955 1.00 44.94 102 THR A O 1
ATOM 828 N N . TYR A 1 103 ? 32.070 25.014 -56.352 1.00 43.81 103 TYR A N 1
ATOM 829 C CA . TYR A 1 103 ? 30.831 25.560 -55.805 1.00 43.81 103 TYR A CA 1
ATOM 830 C C . TYR A 1 103 ? 31.197 26.709 -54.874 1.00 43.81 103 TYR A C 1
ATOM 832 O O . TYR A 1 103 ? 31.904 26.518 -53.883 1.00 43.81 103 TYR A O 1
ATOM 840 N N . SER A 1 104 ? 30.731 27.912 -55.215 1.00 48.53 104 SER A N 1
ATOM 841 C CA . SER A 1 104 ? 30.843 29.097 -54.373 1.00 48.53 104 SER A CA 1
ATOM 842 C C . SER A 1 104 ? 30.555 28.733 -52.921 1.00 48.53 104 SER A C 1
ATOM 844 O O . SER A 1 104 ? 29.468 28.257 -52.591 1.00 48.53 104 SER A O 1
ATOM 846 N N . ARG A 1 105 ? 31.538 28.973 -52.050 1.00 51.31 105 ARG A N 1
ATOM 847 C CA . ARG A 1 105 ? 31.373 28.927 -50.600 1.00 51.31 105 ARG A CA 1
ATOM 848 C C . ARG A 1 105 ? 30.377 30.021 -50.214 1.00 51.31 105 ARG A C 1
ATOM 850 O O . ARG A 1 105 ? 30.770 31.126 -49.858 1.00 51.31 105 ARG A O 1
ATOM 857 N N . GLN A 1 106 ? 29.082 29.732 -50.316 1.00 49.47 106 GLN A N 1
ATOM 858 C CA . GLN A 1 106 ? 28.073 30.509 -49.619 1.00 49.47 106 GLN A CA 1
ATOM 859 C C . GLN A 1 106 ? 28.334 30.295 -48.131 1.00 49.47 106 GLN A C 1
ATOM 861 O O . GLN A 1 106 ? 28.191 29.193 -47.603 1.00 49.47 106 GLN A O 1
ATOM 866 N N . THR A 1 107 ? 28.795 31.347 -47.465 1.00 49.72 107 THR A N 1
ATOM 867 C CA . THR A 1 107 ? 28.875 31.454 -46.010 1.00 49.72 107 THR A CA 1
ATOM 868 C C . THR A 1 107 ? 27.454 31.471 -45.455 1.00 49.72 107 THR A C 1
ATOM 870 O O . THR A 1 107 ? 26.902 32.517 -45.122 1.00 49.72 107 THR A O 1
ATOM 873 N N . VAL A 1 108 ? 26.817 30.300 -45.407 1.00 54.69 108 VAL A N 1
ATOM 874 C CA . VAL A 1 108 ? 25.509 30.150 -44.773 1.00 54.69 108 VAL A CA 1
ATOM 875 C C . VAL A 1 108 ? 25.738 30.102 -43.267 1.00 54.69 108 VAL A C 1
ATOM 877 O O . VAL A 1 108 ? 26.500 29.270 -42.780 1.00 54.69 108 VAL A O 1
ATOM 880 N N . LYS A 1 109 ? 25.117 31.031 -42.534 1.00 60.81 109 LYS A N 1
ATOM 881 C CA . LYS A 1 109 ? 25.160 31.063 -41.069 1.00 60.81 109 LYS A CA 1
ATOM 882 C C . LYS A 1 109 ? 24.536 29.771 -40.534 1.00 60.81 109 LYS A C 1
ATOM 884 O O . LYS A 1 109 ? 23.346 29.538 -40.734 1.00 60.81 109 LYS A O 1
ATOM 889 N N . SER A 1 110 ? 25.342 28.941 -39.884 1.00 63.88 110 SER A N 1
ATOM 890 C CA . SER A 1 110 ? 24.886 27.776 -39.131 1.00 63.88 110 SER A CA 1
ATOM 891 C C . SER A 1 110 ? 24.063 28.240 -37.927 1.00 63.88 110 SER A C 1
ATOM 893 O O . SER A 1 110 ? 24.458 29.165 -37.217 1.00 63.88 110 SER A O 1
ATOM 895 N N . LEU A 1 111 ? 22.899 27.627 -37.716 1.00 73.06 111 LEU A N 1
ATOM 896 C CA . LEU A 1 111 ? 22.072 27.876 -36.535 1.00 73.06 111 LEU A CA 1
ATOM 897 C C . LEU A 1 111 ? 22.679 27.096 -35.366 1.00 73.06 111 LEU A C 1
ATOM 899 O O . LEU A 1 111 ? 22.671 25.876 -35.420 1.00 73.06 111 LEU A O 1
ATOM 903 N N . THR A 1 112 ? 23.226 27.745 -34.345 1.00 80.06 112 THR A N 1
ATOM 904 C CA . THR A 1 112 ? 23.812 27.044 -33.187 1.00 80.06 112 THR A CA 1
ATOM 905 C C . THR A 1 112 ? 22.718 26.656 -32.194 1.00 80.06 112 THR A C 1
ATOM 907 O O . THR A 1 112 ? 21.859 27.479 -31.879 1.00 80.06 112 THR A O 1
ATOM 910 N N . PHE A 1 113 ? 22.733 25.417 -31.705 1.00 84.25 113 PHE A N 1
ATOM 911 C CA . PHE A 1 113 ? 21.885 24.985 -30.603 1.00 84.25 113 PHE A CA 1
ATOM 912 C C . PHE A 1 113 ? 22.433 25.572 -29.300 1.00 84.25 113 PHE A C 1
ATOM 914 O O . PHE A 1 113 ? 23.559 25.301 -28.900 1.00 84.25 113 PHE A O 1
ATOM 921 N N . ASP A 1 114 ? 21.645 26.423 -28.653 1.00 80.00 114 ASP A N 1
ATOM 922 C CA . ASP A 1 114 ? 22.053 27.187 -27.469 1.00 80.00 114 ASP A CA 1
ATOM 923 C C . ASP A 1 114 ? 21.786 26.457 -26.143 1.00 80.00 114 ASP A C 1
ATOM 925 O O . ASP A 1 114 ? 22.110 26.972 -25.075 1.00 80.00 114 ASP A O 1
ATOM 929 N N . GLY A 1 115 ? 21.149 25.282 -26.190 1.00 82.38 115 GLY A N 1
ATOM 930 C CA . GLY A 1 115 ? 20.718 24.524 -25.012 1.00 82.38 115 GLY A CA 1
ATOM 931 C C . GLY A 1 115 ? 19.583 25.176 -24.207 1.00 82.38 115 GLY A C 1
ATOM 932 O O . GLY A 1 115 ? 19.040 24.541 -23.304 1.00 82.38 115 GLY A O 1
ATOM 933 N N . GLN A 1 116 ? 19.194 26.412 -24.533 1.00 84.00 116 GLN A N 1
ATOM 934 C CA . GLN A 1 116 ? 18.108 27.150 -23.888 1.00 84.00 116 GLN A CA 1
ATOM 935 C C . GLN A 1 116 ? 16.774 26.906 -24.602 1.00 84.00 116 GLN A C 1
ATOM 937 O O . GLN A 1 116 ? 15.716 26.839 -23.971 1.00 84.00 116 GLN A O 1
ATOM 942 N N . THR A 1 117 ? 16.810 26.748 -25.924 1.00 81.62 117 THR A N 1
ATOM 943 C CA . THR A 1 117 ? 15.647 26.376 -26.730 1.00 81.62 117 THR A CA 1
ATOM 944 C C . THR A 1 117 ? 15.422 24.863 -26.708 1.00 81.62 117 THR A C 1
ATOM 946 O O . THR A 1 117 ? 16.356 24.066 -26.745 1.00 81.62 117 THR A O 1
ATOM 949 N N . SER A 1 118 ? 14.160 24.424 -26.639 1.00 90.00 118 SER A N 1
ATOM 950 C CA . SER A 1 118 ? 13.861 22.984 -26.675 1.00 90.00 118 SER A CA 1
ATOM 951 C C . SER A 1 118 ? 14.274 22.360 -28.017 1.00 90.00 118 SER A C 1
ATOM 953 O O . SER A 1 118 ? 14.130 22.984 -29.073 1.00 90.00 118 SER A O 1
ATOM 955 N N . TRP A 1 119 ? 14.712 21.097 -27.990 1.00 88.44 119 TRP A N 1
ATOM 956 C CA . TRP A 1 119 ? 15.170 20.366 -29.180 1.00 88.44 119 TRP A CA 1
ATOM 957 C C . TRP A 1 119 ? 14.147 20.355 -30.330 1.00 88.44 119 TRP A C 1
ATOM 959 O O . TRP A 1 119 ? 14.509 20.496 -31.496 1.00 88.44 119 TRP A O 1
ATOM 969 N N . THR A 1 120 ? 12.852 20.259 -30.018 1.00 90.69 120 THR A N 1
ATOM 970 C CA . THR A 1 120 ? 11.769 20.272 -31.017 1.00 90.69 120 THR A CA 1
ATOM 971 C C . THR A 1 120 ? 11.660 21.617 -31.740 1.00 90.69 120 THR A C 1
ATOM 973 O O . THR A 1 120 ? 11.436 21.665 -32.953 1.00 90.69 120 THR A O 1
ATOM 976 N N . VAL A 1 121 ? 11.847 22.718 -31.007 1.00 88.00 121 VAL A N 1
ATOM 977 C CA . VAL A 1 121 ? 11.826 24.074 -31.574 1.00 88.00 121 VAL A CA 1
ATOM 978 C C . VAL A 1 121 ? 13.045 24.278 -32.465 1.00 88.00 121 VAL A C 1
ATOM 980 O O . VAL A 1 121 ? 12.893 24.720 -33.604 1.00 88.00 121 VAL A O 1
ATOM 983 N N . PHE A 1 122 ? 14.224 23.862 -31.997 1.00 89.81 122 PHE A N 1
ATOM 984 C CA . PHE A 1 122 ? 15.448 23.898 -32.790 1.00 89.81 122 PHE A CA 1
ATOM 985 C C . PHE A 1 122 ? 15.312 23.090 -34.090 1.00 89.81 122 PHE A C 1
ATOM 987 O O . PHE A 1 122 ? 15.581 23.613 -35.168 1.00 89.81 122 PHE A O 1
ATOM 994 N N . LYS A 1 123 ? 14.805 21.851 -34.029 1.00 89.56 123 LYS A N 1
ATOM 995 C CA . LYS A 1 123 ? 14.565 21.008 -35.213 1.00 89.56 123 LYS A CA 1
ATOM 996 C C . LYS A 1 123 ? 13.622 21.658 -36.224 1.00 89.56 123 LYS A C 1
ATOM 998 O O . LYS A 1 123 ? 13.910 21.633 -37.417 1.00 89.56 123 LYS A O 1
ATOM 1003 N N . THR A 1 124 ? 12.544 22.282 -35.753 1.00 90.38 124 THR A N 1
ATOM 1004 C CA . THR A 1 124 ? 11.586 22.987 -36.620 1.00 90.38 124 THR A CA 1
ATOM 1005 C C . THR A 1 124 ? 12.246 24.176 -37.320 1.00 90.38 124 THR A C 1
ATOM 1007 O O . THR A 1 124 ? 12.109 24.339 -38.532 1.00 90.38 124 THR A O 1
ATOM 1010 N N . GLN A 1 125 ? 13.013 24.986 -36.585 1.00 85.62 125 GLN A N 1
ATOM 1011 C CA . GLN A 1 125 ? 13.746 26.119 -37.156 1.00 85.62 125 GLN A CA 1
ATOM 1012 C C . GLN A 1 125 ? 14.823 25.656 -38.144 1.00 85.62 125 GLN A C 1
ATOM 1014 O O . GLN A 1 125 ? 14.936 26.208 -39.238 1.00 85.62 125 GLN A O 1
ATOM 1019 N N . PHE A 1 126 ? 15.563 24.602 -37.800 1.00 89.50 126 PHE A N 1
ATOM 1020 C CA . PHE A 1 126 ? 16.559 23.982 -38.666 1.00 89.50 126 PHE A CA 1
ATOM 1021 C C . PHE A 1 126 ? 15.935 23.466 -39.971 1.00 89.50 126 PHE A C 1
ATOM 1023 O O . PHE A 1 126 ? 16.477 23.689 -41.054 1.00 89.50 126 PHE A O 1
ATOM 1030 N N . ASP A 1 127 ? 14.763 22.831 -39.908 1.00 88.62 127 ASP A N 1
ATOM 1031 C CA . ASP A 1 127 ? 14.074 22.313 -41.091 1.00 88.62 127 ASP A CA 1
ATOM 1032 C C . ASP A 1 127 ? 13.543 23.443 -41.994 1.00 88.62 127 ASP A C 1
ATOM 1034 O O . ASP A 1 127 ? 13.686 23.357 -43.218 1.00 88.62 127 ASP A O 1
ATOM 1038 N N . VAL A 1 128 ? 13.040 24.544 -41.420 1.00 87.75 128 VAL A N 1
ATOM 1039 C CA . VAL A 1 128 ? 12.651 25.757 -42.167 1.00 87.75 128 VAL A CA 1
ATOM 1040 C C . VAL A 1 128 ? 13.861 26.387 -42.862 1.00 87.75 128 VAL A C 1
ATOM 1042 O O . VAL A 1 128 ? 13.823 26.619 -44.071 1.00 87.75 128 VAL A O 1
ATOM 1045 N N . VAL A 1 129 ? 14.957 26.609 -42.128 1.00 84.38 129 VAL A N 1
ATOM 1046 C CA . VAL A 1 129 ? 16.197 27.204 -42.659 1.00 84.38 129 VAL A CA 1
ATOM 1047 C C . VAL A 1 129 ? 16.819 26.307 -43.727 1.00 84.38 129 VAL A C 1
ATOM 1049 O O . VAL A 1 129 ? 17.249 26.793 -44.772 1.00 84.38 129 VAL A O 1
ATOM 1052 N N . SER A 1 130 ? 16.832 24.992 -43.515 1.00 86.50 130 SER A N 1
ATOM 1053 C CA . SER A 1 130 ? 17.379 24.045 -44.488 1.00 86.50 130 SER A CA 1
ATOM 1054 C C . SER A 1 130 ? 16.559 23.986 -45.778 1.00 86.50 130 SER A C 1
ATOM 1056 O O . SER A 1 130 ? 17.131 23.836 -46.855 1.00 86.50 130 SER A O 1
ATOM 1058 N N . SER A 1 131 ? 15.235 24.133 -45.687 1.00 84.06 131 SER A N 1
ATOM 1059 C CA . SER A 1 131 ? 14.341 24.144 -46.850 1.00 84.06 131 SER A CA 1
ATOM 1060 C C . SER A 1 131 ? 14.442 25.460 -47.618 1.00 84.06 131 SER A C 1
ATOM 1062 O O . SER A 1 131 ? 14.552 25.439 -48.841 1.00 84.06 131 SER A O 1
ATOM 1064 N N . ALA A 1 132 ? 14.501 26.595 -46.912 1.00 83.31 132 ALA A N 1
ATOM 1065 C CA . ALA A 1 132 ? 14.692 27.914 -47.514 1.00 83.31 132 ALA A CA 1
ATOM 1066 C C . ALA A 1 132 ? 16.036 28.035 -48.250 1.00 83.31 132 ALA A C 1
ATOM 1068 O O . ALA A 1 132 ? 16.112 28.660 -49.303 1.00 83.31 132 ALA A O 1
ATOM 1069 N N . ASN A 1 133 ? 17.085 27.393 -47.727 1.00 80.94 133 ASN A N 1
ATOM 1070 C CA . ASN A 1 133 ? 18.406 27.362 -48.354 1.00 80.94 133 ASN A CA 1
ATOM 1071 C C . ASN A 1 133 ? 18.586 26.217 -49.369 1.00 80.94 133 ASN A C 1
ATOM 1073 O O . ASN A 1 133 ? 19.690 26.026 -49.878 1.00 80.94 133 ASN A O 1
ATOM 1077 N N . GLY A 1 134 ? 17.548 25.417 -49.638 1.00 82.00 134 GLY A N 1
ATOM 1078 C CA . GLY A 1 134 ? 17.619 24.311 -50.597 1.00 82.00 134 GLY A CA 1
ATOM 1079 C C . GLY A 1 134 ? 18.659 23.239 -50.244 1.00 82.00 134 GLY A C 1
ATOM 1080 O O . GLY A 1 134 ? 19.228 22.608 -51.135 1.00 82.00 134 GLY A O 1
ATOM 1081 N N . TRP A 1 135 ? 18.955 23.036 -48.957 1.00 84.88 135 TRP A N 1
ATOM 1082 C CA . TRP A 1 135 ? 19.967 22.074 -48.529 1.00 84.88 135 TRP A CA 1
ATOM 1083 C C . TRP A 1 135 ? 19.545 20.643 -48.865 1.00 84.88 135 TRP A C 1
ATOM 1085 O O . TRP A 1 135 ? 18.471 20.184 -48.473 1.00 84.88 135 TRP A O 1
ATOM 1095 N N . ASN A 1 136 ? 20.433 19.899 -49.525 1.00 84.44 136 ASN A N 1
ATOM 1096 C CA . ASN A 1 136 ? 20.272 18.457 -49.687 1.00 84.44 136 ASN A CA 1
ATOM 1097 C C . ASN A 1 136 ? 20.586 17.715 -48.372 1.00 84.44 136 ASN A C 1
ATOM 1099 O O . ASN A 1 136 ? 21.192 18.273 -47.455 1.00 84.44 136 ASN A O 1
ATOM 1103 N N . ASN A 1 137 ? 20.207 16.437 -48.280 1.00 87.50 137 ASN A N 1
ATOM 1104 C CA . ASN A 1 137 ? 20.365 15.640 -47.054 1.00 87.50 137 ASN A CA 1
ATOM 1105 C C . ASN A 1 137 ? 21.807 15.603 -46.524 1.00 87.50 137 ASN A C 1
ATOM 1107 O O . ASN A 1 137 ? 22.009 15.564 -45.313 1.00 87.50 137 ASN A O 1
ATOM 1111 N N . ARG A 1 138 ? 22.808 15.669 -47.413 1.00 83.38 138 ARG A N 1
ATOM 1112 C CA . ARG A 1 138 ? 24.224 15.700 -47.026 1.00 83.38 138 ARG A CA 1
ATOM 1113 C C . ARG A 1 138 ? 24.571 17.003 -46.306 1.00 83.38 138 ARG A C 1
ATOM 1115 O O . ARG A 1 138 ? 25.157 16.959 -45.233 1.00 83.38 138 ARG A O 1
ATOM 1122 N N . VAL A 1 139 ? 24.170 18.146 -46.862 1.00 80.62 139 VAL A N 1
ATOM 1123 C CA . VAL A 1 139 ? 24.396 19.462 -46.242 1.00 80.62 139 VAL A CA 1
ATOM 1124 C C . VAL A 1 139 ? 23.598 19.595 -44.943 1.00 80.62 139 VAL A C 1
ATOM 1126 O O . VAL A 1 139 ? 24.143 20.078 -43.955 1.00 80.62 139 VAL A O 1
ATOM 1129 N N . LYS A 1 140 ? 22.355 19.091 -44.901 1.00 85.56 140 LYS A N 1
ATOM 1130 C CA . LYS A 1 140 ? 21.551 19.042 -43.667 1.00 85.56 140 LYS A CA 1
ATOM 1131 C C . LYS A 1 140 ? 22.255 18.253 -42.565 1.00 85.56 140 LYS A C 1
ATOM 1133 O O . LYS A 1 140 ? 22.323 18.729 -41.440 1.00 85.56 140 LYS A O 1
ATOM 1138 N N . ALA A 1 141 ? 22.810 17.085 -42.881 1.00 82.81 141 ALA A N 1
ATOM 1139 C CA . ALA A 1 141 ? 23.543 16.285 -41.906 1.00 82.81 141 ALA A CA 1
ATOM 1140 C C . ALA A 1 141 ? 24.803 17.008 -41.401 1.00 82.81 141 ALA A C 1
ATOM 1142 O O . ALA A 1 141 ? 24.997 17.111 -40.194 1.00 82.81 141 ALA A O 1
ATOM 1143 N N . SER A 1 142 ? 25.620 17.570 -42.300 1.00 82.88 142 SER A N 1
ATOM 1144 C CA . SER A 1 142 ? 26.841 18.292 -41.910 1.00 82.88 142 SER A CA 1
ATOM 1145 C C . SER A 1 142 ? 26.556 19.521 -41.046 1.00 82.88 142 SER A C 1
ATOM 1147 O O . SER A 1 142 ? 27.269 19.763 -40.079 1.00 82.88 142 SER A O 1
ATOM 1149 N N . GLN A 1 143 ? 25.511 20.281 -41.372 1.00 83.69 143 GLN A N 1
ATOM 1150 C CA . GLN A 1 143 ? 25.140 21.466 -40.603 1.00 83.69 143 GLN A CA 1
ATOM 1151 C C . GLN A 1 143 ? 24.517 21.099 -39.258 1.00 83.69 143 GLN A C 1
ATOM 1153 O O . GLN A 1 143 ? 24.842 21.732 -38.268 1.00 83.69 143 GLN A O 1
ATOM 1158 N N . LEU A 1 144 ? 23.698 20.044 -39.188 1.00 85.69 144 LEU A N 1
ATOM 1159 C CA . LEU A 1 144 ? 23.127 19.587 -37.919 1.00 85.69 144 LEU A CA 1
ATOM 1160 C C . LEU A 1 144 ? 24.217 19.169 -36.925 1.00 85.69 144 LEU A C 1
ATOM 1162 O O . LEU A 1 144 ? 24.100 19.472 -35.746 1.00 85.69 144 LEU A O 1
ATOM 1166 N N . VAL A 1 145 ? 25.278 18.513 -37.408 1.00 83.25 145 VAL A N 1
ATOM 1167 C CA . VAL A 1 145 ? 26.436 18.135 -36.582 1.00 83.25 145 VAL A CA 1
ATOM 1168 C C . VAL A 1 145 ? 27.241 19.360 -36.147 1.00 83.25 145 VAL A C 1
ATOM 1170 O O . VAL A 1 145 ? 27.673 19.412 -35.007 1.00 83.25 145 VAL A O 1
ATOM 1173 N N . ALA A 1 146 ? 27.422 20.354 -37.021 1.00 81.12 146 ALA A N 1
ATOM 1174 C CA . ALA A 1 146 ? 28.134 21.591 -36.681 1.00 81.12 146 ALA A CA 1
ATOM 1175 C C . ALA A 1 146 ? 27.349 22.522 -35.737 1.00 81.12 146 ALA A C 1
ATOM 1177 O O . ALA A 1 146 ? 27.918 23.452 -35.169 1.00 81.12 146 ALA A O 1
ATOM 1178 N N . SER A 1 147 ? 26.038 22.313 -35.633 1.00 82.31 147 SER A N 1
ATOM 1179 C CA . SER A 1 147 ? 25.120 23.108 -34.823 1.00 82.31 147 SER A CA 1
ATOM 1180 C C . SER A 1 147 ? 24.944 22.605 -33.390 1.00 82.31 147 SER A C 1
ATOM 1182 O O . SER A 1 147 ? 24.403 23.358 -32.583 1.00 82.31 147 SER A O 1
ATOM 1184 N N . LEU A 1 148 ? 25.315 21.354 -33.110 1.00 78.81 148 LEU A N 1
ATOM 1185 C CA . LEU A 1 148 ? 25.250 20.707 -31.795 1.00 78.81 148 LEU A CA 1
ATOM 1186 C C . LEU A 1 148 ? 26.516 20.986 -30.981 1.00 78.81 148 LEU A C 1
ATOM 1188 O O . LEU A 1 148 ? 26.370 21.126 -29.749 1.00 78.81 148 LEU A O 1
#

Foldseek 3Di:
DVVVVVVVVVVVVVVVVVVVVVVVVVVVVVVVVVVVVVVVVVVVVVVVVVVVVVVVVVVVVVVVVVVVVVVVVVVVVVVVVVVVVVVVVPDDPPDPPDVPPPPPPPPDDQAADPVPDDPVVVVVVLVVSCVVVVPDPVRSVVSVVVRD

Radius of gyration: 45.58 Å; chains: 1; bounding box: 91×39×122 Å

Sequence (148 aa):
MRKGQEEMKNQIQSHVESKVGEIKDHVNCCMEKIEEDIQSVKRVIGEVKGEVERKIEEVEEKVQGKIEEVKEKVQVKIGDLEKRLSELEDRPINFPENPDLTYSRQTVKSLTFDGQTSWTVFKTQFDVVSSANGWNNRVKASQLVASL

Secondary structure (DSSP, 8-state):
-HHHHHHHHHHHHHHHHHHHHHHHHHHHHHHHHHHHHHHHHHHHHHHHHHHHHHHHHHHHHHHHHHHHHHHHHHHHHHHHHHHHHHHHHSS-------TT--------------SSS-HHHHHHHHHHHHHHTT--HHHHHHHHHHH-